Protein AF-A0A8T6U045-F1 (afdb_monomer_lite)

Secondary structure (DSSP, 8-state):
------------PPPGGG-EEEEEEEE-TTS-EEEEEEEEE-

Sequence (42 aa):
MKGKKWRTWSSKRIVEEWTGTWRVDVVSTAGKVLKSKEFVVE

Radius of gyration: 14.53 Å; chains: 1; bounding box: 38×26×31 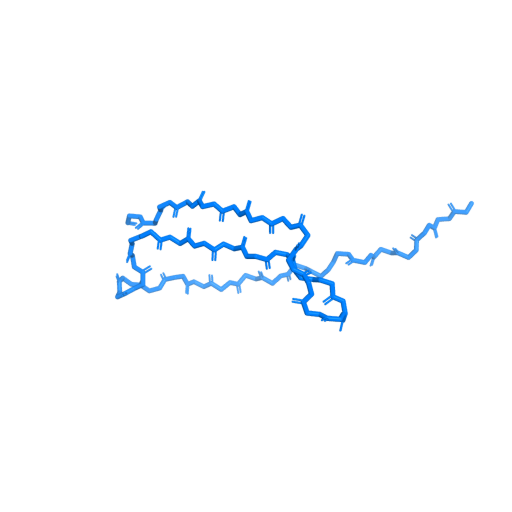Å

Structure (mmCIF, N/CA/C/O backbone):
data_AF-A0A8T6U045-F1
#
_entry.id   AF-A0A8T6U045-F1
#
loop_
_atom_site.group_PDB
_atom_site.id
_atom_site.type_symbol
_atom_site.label_atom_id
_atom_site.label_alt_id
_atom_site.label_comp_id
_atom_site.label_asym_id
_atom_site.label_entity_id
_atom_site.label_seq_id
_atom_site.pdbx_PDB_ins_code
_atom_site.Cartn_x
_a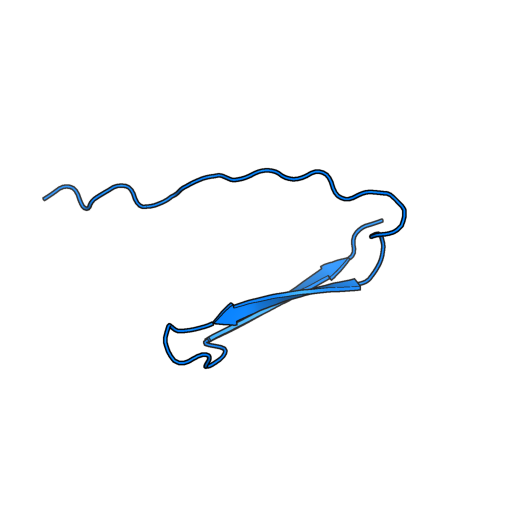tom_site.Cartn_y
_atom_site.Cartn_z
_atom_site.occupancy
_atom_site.B_iso_or_equiv
_atom_site.auth_seq_id
_atom_site.auth_comp_id
_atom_site.auth_asym_id
_atom_site.auth_atom_id
_atom_site.pdbx_PDB_model_num
ATOM 1 N N . MET A 1 1 ? 23.207 20.370 -10.258 1.00 39.47 1 MET A N 1
ATOM 2 C CA . MET A 1 1 ? 21.973 19.793 -10.842 1.00 39.47 1 MET A CA 1
ATOM 3 C C . MET A 1 1 ? 20.965 19.527 -9.730 1.00 39.47 1 MET A C 1
ATOM 5 O O . MET A 1 1 ? 21.251 18.714 -8.865 1.00 39.47 1 MET A O 1
ATOM 9 N N . LYS A 1 2 ? 19.818 20.219 -9.703 1.00 54.19 2 LYS A N 1
ATOM 10 C CA . LYS A 1 2 ? 18.701 19.881 -8.801 1.00 54.19 2 LYS A CA 1
ATOM 11 C C . LYS A 1 2 ? 17.697 19.057 -9.609 1.00 54.19 2 LYS A C 1
ATOM 13 O O . LYS A 1 2 ? 17.081 19.596 -10.521 1.00 54.19 2 LYS A O 1
ATOM 18 N N . GLY A 1 3 ? 17.578 17.758 -9.328 1.00 58.44 3 GLY A N 1
ATOM 19 C CA . GLY A 1 3 ? 16.564 16.908 -9.961 1.00 58.44 3 GLY A CA 1
ATOM 20 C C . GLY A 1 3 ? 15.155 17.449 -9.692 1.00 58.44 3 GLY A C 1
ATOM 21 O O . GLY A 1 3 ? 14.903 17.987 -8.610 1.00 58.44 3 GLY A O 1
ATOM 22 N N . LYS A 1 4 ? 14.245 17.349 -10.675 1.00 66.44 4 LYS A N 1
ATOM 23 C CA . LYS A 1 4 ? 12.829 17.741 -10.521 1.00 66.44 4 LYS A CA 1
ATOM 24 C C . LYS A 1 4 ? 12.270 17.130 -9.229 1.00 66.44 4 LYS A C 1
ATOM 26 O O . LYS A 1 4 ? 12.475 15.951 -8.982 1.00 66.44 4 LYS A O 1
ATOM 31 N N . LYS A 1 5 ? 11.582 17.907 -8.390 1.00 66.50 5 LYS A N 1
ATOM 32 C CA . LYS A 1 5 ? 10.932 17.390 -7.173 1.00 66.50 5 LYS A CA 1
ATOM 33 C C . LYS A 1 5 ? 9.679 16.604 -7.584 1.00 66.50 5 LYS A C 1
ATOM 35 O O . LYS A 1 5 ? 8.664 17.212 -7.887 1.00 66.50 5 LYS A O 1
ATOM 40 N N . TRP A 1 6 ? 9.760 15.275 -7.638 1.00 67.44 6 TRP A N 1
ATOM 41 C CA . TRP A 1 6 ? 8.682 14.388 -8.116 1.00 67.44 6 TRP A CA 1
ATOM 42 C C . TRP A 1 6 ? 7.831 13.762 -6.998 1.00 67.44 6 TRP A C 1
ATOM 44 O O . TRP A 1 6 ? 7.141 12.774 -7.229 1.00 67.44 6 TRP A O 1
ATOM 54 N N . ARG A 1 7 ? 7.836 14.322 -5.781 1.00 63.56 7 ARG A N 1
ATOM 55 C CA . ARG A 1 7 ? 6.865 13.910 -4.758 1.00 63.56 7 ARG A CA 1
ATOM 56 C C . ARG A 1 7 ? 5.610 14.761 -4.861 1.00 63.56 7 ARG A C 1
ATOM 58 O O . ARG A 1 7 ? 5.609 15.908 -4.426 1.00 63.56 7 ARG A O 1
ATOM 65 N N . THR A 1 8 ? 4.548 14.164 -5.375 1.00 70.38 8 THR A N 1
ATOM 66 C CA . THR A 1 8 ? 3.183 14.618 -5.110 1.00 70.38 8 THR A CA 1
ATOM 67 C C . THR A 1 8 ? 2.723 13.921 -3.834 1.00 70.38 8 THR A C 1
ATOM 69 O O . THR A 1 8 ? 2.779 12.695 -3.753 1.00 70.38 8 THR A O 1
ATOM 72 N N . TRP A 1 9 ? 2.327 14.683 -2.815 1.00 70.44 9 TRP A N 1
ATOM 73 C CA . TRP A 1 9 ? 1.671 14.122 -1.635 1.00 70.44 9 TRP A CA 1
ATOM 74 C C . TRP A 1 9 ? 0.164 14.135 -1.868 1.00 70.44 9 TRP A C 1
ATOM 76 O O . TRP A 1 9 ? -0.413 15.194 -2.104 1.00 70.44 9 TRP A O 1
ATOM 86 N N . SER A 1 10 ? -0.467 12.969 -1.806 1.00 71.06 10 SER A N 1
ATOM 87 C CA . SER A 1 10 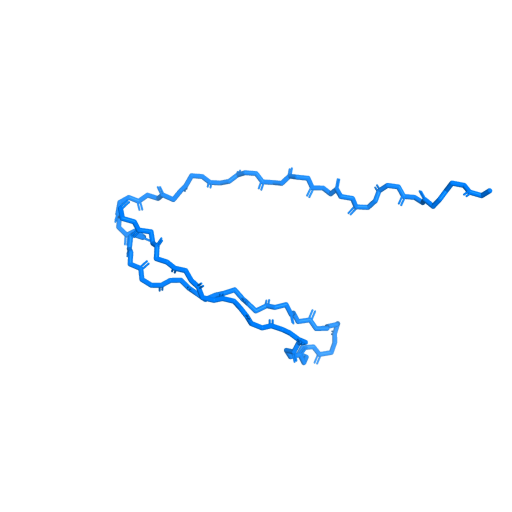? -1.921 12.827 -1.788 1.00 71.06 10 SER A CA 1
ATOM 88 C C . SER A 1 10 ? -2.322 12.180 -0.469 1.00 71.06 10 SER A C 1
ATOM 90 O O . SER A 1 10 ? -1.834 11.095 -0.154 1.00 71.06 10 SER A O 1
ATOM 92 N N . SER A 1 11 ? -3.211 12.819 0.288 1.00 78.06 11 SER A N 1
ATOM 93 C CA . SER A 1 11 ? -3.840 12.224 1.466 1.00 78.06 11 SER A CA 1
ATOM 94 C C . SER A 1 11 ? -5.276 11.821 1.139 1.00 78.06 11 SER A C 1
ATOM 96 O O . SER A 1 11 ? -6.017 12.565 0.499 1.00 78.06 11 SER A O 1
ATOM 98 N N . LYS A 1 12 ? -5.679 10.629 1.582 1.00 79.81 12 LYS A N 1
ATOM 99 C CA . LYS A 1 12 ? -7.069 10.170 1.544 1.00 79.81 12 LYS A CA 1
ATOM 100 C C . LYS A 1 12 ? -7.389 9.515 2.877 1.00 79.81 12 LYS A C 1
ATOM 102 O O . LYS A 1 12 ? -6.585 8.739 3.385 1.00 79.81 12 LYS A O 1
ATOM 107 N N . ARG A 1 13 ? -8.536 9.869 3.455 1.00 84.88 13 ARG A N 1
ATOM 108 C CA . ARG A 1 13 ? -9.003 9.263 4.702 1.00 84.88 13 ARG A CA 1
ATOM 109 C C . ARG A 1 13 ? -9.498 7.850 4.407 1.00 84.88 13 ARG A C 1
ATOM 111 O O . ARG A 1 13 ? -10.261 7.662 3.461 1.00 84.88 13 ARG A O 1
ATOM 118 N N . ILE A 1 14 ? -9.039 6.889 5.199 1.00 85.12 14 ILE A N 1
ATOM 119 C CA . ILE A 1 14 ? -9.561 5.523 5.198 1.00 85.12 14 ILE A CA 1
ATOM 120 C C . ILE A 1 14 ? -10.827 5.548 6.062 1.00 85.12 14 ILE A C 1
ATOM 122 O O . ILE A 1 14 ? -10.794 6.081 7.171 1.00 85.12 14 ILE A O 1
ATOM 126 N N . VAL A 1 15 ? -11.952 5.096 5.506 1.00 89.56 15 VAL A N 1
ATOM 127 C CA . VAL A 1 15 ? -13.234 4.990 6.224 1.00 89.56 15 VAL A CA 1
ATOM 128 C C . VAL A 1 15 ? -13.272 3.696 7.040 1.00 89.56 15 VAL A C 1
ATOM 130 O O . VAL A 1 15 ? -12.501 2.785 6.766 1.00 89.56 15 VAL A O 1
ATOM 133 N N . GLU A 1 16 ? -14.153 3.592 8.034 1.00 85.38 16 GLU A N 1
ATOM 134 C CA . GLU A 1 16 ? -14.192 2.429 8.941 1.00 85.38 16 GLU A CA 1
ATOM 135 C C . GLU A 1 16 ? -14.447 1.102 8.209 1.00 85.38 16 GLU A C 1
ATOM 137 O O . GLU A 1 16 ? -13.850 0.084 8.544 1.00 85.38 16 GLU A O 1
ATOM 142 N N . GLU A 1 17 ? -15.239 1.120 7.134 1.00 88.12 17 GLU A N 1
ATOM 143 C CA . GLU A 1 17 ? -15.491 -0.048 6.269 1.00 88.12 17 GLU A CA 1
ATOM 144 C C . GLU A 1 17 ? -14.231 -0.570 5.555 1.00 88.12 17 GLU A C 1
ATOM 146 O O . GLU A 1 17 ? -14.228 -1.654 4.978 1.00 88.12 17 GLU A O 1
ATOM 151 N N . TRP A 1 18 ? -13.164 0.227 5.547 1.00 87.31 18 TRP A N 1
ATOM 152 C CA . TRP A 1 18 ? -11.879 -0.056 4.918 1.00 87.31 18 TRP A CA 1
ATOM 153 C C . TRP A 1 18 ? -10.801 -0.414 5.947 1.00 87.31 18 TRP A C 1
ATOM 155 O O . TRP A 1 18 ? -9.623 -0.476 5.603 1.00 87.31 18 TRP A O 1
ATOM 165 N N . THR A 1 19 ? -11.171 -0.643 7.205 1.00 91.44 19 THR A N 1
ATOM 166 C CA . THR A 1 19 ? -10.273 -1.237 8.205 1.00 91.44 19 THR A CA 1
ATOM 167 C C . THR A 1 19 ? -9.934 -2.688 7.833 1.00 91.44 19 THR A C 1
ATOM 169 O O . THR A 1 19 ? -10.639 -3.343 7.064 1.00 91.44 19 THR A O 1
ATOM 172 N N . GLY A 1 20 ? -8.799 -3.187 8.322 1.00 90.88 20 GLY A N 1
ATOM 173 C CA . GLY A 1 20 ? -8.291 -4.531 8.047 1.00 90.88 20 GLY A CA 1
ATOM 174 C C . GLY A 1 20 ? -6.913 -4.547 7.387 1.00 90.88 20 GLY A C 1
ATOM 175 O O . GLY A 1 20 ? -6.136 -3.595 7.482 1.00 90.88 20 GLY A O 1
ATOM 176 N N . THR A 1 21 ? -6.579 -5.666 6.742 1.00 94.19 21 THR A N 1
ATOM 177 C CA . THR A 1 21 ? -5.257 -5.884 6.137 1.00 94.19 21 THR A CA 1
ATOM 178 C C . THR A 1 21 ? -5.174 -5.260 4.750 1.00 94.19 21 THR A C 1
ATOM 180 O O . THR A 1 21 ? -5.870 -5.66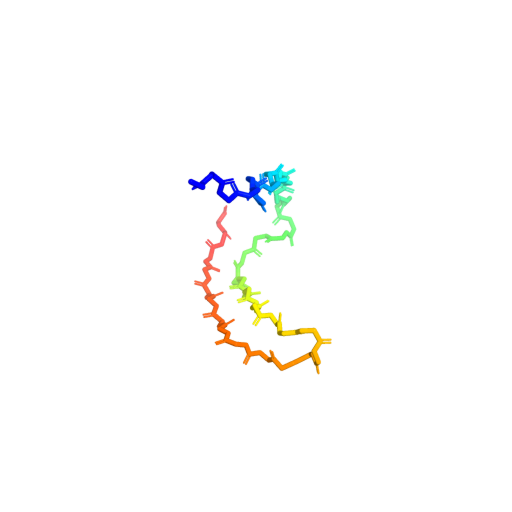4 3.819 1.00 94.19 21 THR A O 1
ATOM 183 N N . TRP A 1 22 ? -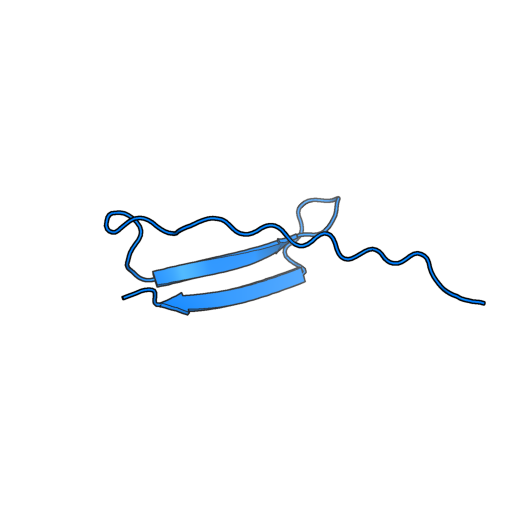4.254 -4.314 4.595 1.00 93.50 22 TRP A N 1
ATOM 184 C CA . TRP A 1 22 ? -3.939 -3.649 3.339 1.00 93.50 22 TRP A CA 1
ATOM 185 C C . TRP A 1 22 ? -2.649 -4.177 2.739 1.00 93.50 22 TRP A C 1
ATOM 187 O O . TRP A 1 22 ? -1.678 -4.451 3.443 1.00 93.50 22 TRP A O 1
ATOM 197 N N . ARG A 1 23 ? -2.614 -4.215 1.406 1.00 93.94 23 ARG A N 1
ATOM 198 C CA . ARG A 1 23 ? -1.418 -4.491 0.611 1.00 93.94 23 ARG A CA 1
ATOM 199 C C . ARG A 1 23 ? -1.233 -3.400 -0.432 1.00 93.94 23 ARG A C 1
ATOM 201 O O . ARG A 1 23 ? -2.153 -3.083 -1.180 1.00 93.94 23 ARG A O 1
ATOM 208 N N . VAL A 1 24 ? -0.033 -2.837 -0.479 1.00 93.25 24 VAL A N 1
ATOM 209 C CA . VAL A 1 24 ? 0.381 -1.835 -1.464 1.00 93.25 24 VAL A CA 1
ATOM 210 C C . VAL A 1 24 ? 1.414 -2.455 -2.377 1.00 93.25 24 VAL A C 1
ATOM 212 O O . VAL A 1 24 ? 2.496 -2.817 -1.914 1.00 93.25 24 VAL A O 1
ATOM 215 N N . ASP A 1 25 ? 1.106 -2.487 -3.667 1.00 95.38 25 ASP A N 1
ATOM 216 C CA . ASP A 1 25 ? 2.025 -2.942 -4.699 1.00 95.38 25 ASP A CA 1
ATOM 217 C C . ASP A 1 25 ? 2.566 -1.748 -5.490 1.00 95.38 25 ASP A C 1
ATOM 219 O O . ASP A 1 25 ? 1.829 -0.932 -6.043 1.00 95.38 25 ASP A O 1
ATOM 223 N N . VAL A 1 26 ? 3.889 -1.641 -5.551 1.00 93.25 26 VAL A N 1
ATOM 224 C CA . VAL A 1 26 ? 4.604 -0.712 -6.423 1.00 93.25 26 VAL A CA 1
ATOM 225 C C . VAL A 1 26 ? 4.808 -1.417 -7.751 1.00 93.25 26 VAL A C 1
ATOM 227 O O . VAL A 1 26 ? 5.599 -2.353 -7.830 1.00 93.25 26 VAL A O 1
ATOM 230 N N . VAL A 1 27 ? 4.115 -0.971 -8.792 1.00 95.88 27 VAL A N 1
ATOM 231 C CA . VAL A 1 27 ? 4.194 -1.557 -10.136 1.00 95.88 27 VAL A CA 1
ATOM 232 C C . VAL A 1 27 ? 5.046 -0.706 -11.076 1.00 95.88 27 VAL A C 1
ATOM 234 O O . VAL A 1 27 ? 5.084 0.520 -10.972 1.00 95.88 27 VAL A O 1
ATOM 237 N N . SER A 1 28 ? 5.753 -1.359 -11.998 1.00 92.38 28 SER A N 1
ATOM 238 C CA . SER A 1 28 ? 6.408 -0.692 -13.123 1.00 92.38 28 SER A CA 1
ATOM 239 C C . SER A 1 28 ? 5.379 -0.247 -14.165 1.00 92.38 28 SER A C 1
ATOM 241 O O . SER A 1 28 ? 4.224 -0.671 -14.144 1.00 92.38 28 SER A O 1
ATOM 243 N N . THR A 1 29 ? 5.808 0.555 -15.140 1.00 93.31 29 THR A N 1
ATOM 244 C CA . THR A 1 29 ? 4.960 0.962 -16.275 1.00 93.31 29 THR A CA 1
ATOM 245 C C . THR A 1 29 ? 4.455 -0.218 -17.109 1.00 93.31 29 THR A C 1
ATOM 247 O O . THR A 1 29 ? 3.429 -0.101 -17.767 1.00 93.31 29 THR A O 1
ATOM 250 N N . ALA A 1 30 ? 5.144 -1.361 -17.056 1.00 93.50 30 ALA A N 1
ATOM 251 C CA . ALA A 1 30 ? 4.741 -2.606 -17.705 1.00 93.50 30 ALA A CA 1
ATOM 252 C C . ALA A 1 30 ? 3.828 -3.484 -16.821 1.00 93.50 30 ALA A C 1
ATOM 254 O O . ALA A 1 30 ? 3.584 -4.639 -17.155 1.00 93.50 30 ALA A O 1
ATOM 255 N N . GLY A 1 31 ? 3.374 -2.983 -15.665 1.00 91.44 31 GLY A N 1
ATOM 256 C CA . GLY A 1 31 ? 2.503 -3.713 -14.736 1.00 91.44 31 GLY A CA 1
ATOM 257 C C . GLY A 1 31 ? 3.217 -4.748 -13.861 1.00 91.44 31 GLY A C 1
ATOM 258 O O . GLY A 1 31 ? 2.567 -5.465 -13.106 1.00 91.44 31 GLY A O 1
ATOM 259 N N . LYS A 1 32 ? 4.553 -4.835 -13.914 1.00 94.44 32 LYS A N 1
ATOM 260 C CA . LYS A 1 32 ? 5.321 -5.759 -13.065 1.00 94.44 32 LYS A CA 1
ATOM 261 C C . LYS A 1 32 ? 5.427 -5.206 -11.647 1.00 94.44 32 LYS A C 1
ATOM 263 O O . LYS A 1 32 ? 5.937 -4.102 -11.469 1.00 94.44 32 LYS A O 1
ATOM 268 N N . VAL A 1 33 ? 5.039 -5.988 -10.642 1.00 94.69 33 VAL A N 1
ATOM 269 C CA . VAL A 1 33 ? 5.252 -5.627 -9.233 1.00 94.69 33 VAL A CA 1
ATOM 270 C C . VAL A 1 33 ? 6.755 -5.590 -8.935 1.00 94.69 33 VAL A C 1
ATOM 272 O O . VAL A 1 33 ? 7.474 -6.571 -9.113 1.00 94.69 33 VAL A O 1
ATOM 275 N N . LEU A 1 34 ? 7.230 -4.424 -8.514 1.00 94.75 34 LEU A N 1
ATOM 276 C CA . LEU A 1 34 ? 8.599 -4.156 -8.083 1.00 94.75 34 LEU A CA 1
ATOM 277 C C . LEU A 1 34 ? 8.759 -4.359 -6.575 1.00 94.75 34 LEU A C 1
ATOM 279 O O . LEU A 1 34 ? 9.834 -4.739 -6.118 1.00 94.75 34 LEU A O 1
ATOM 283 N N . LYS A 1 35 ? 7.709 -4.070 -5.798 1.00 94.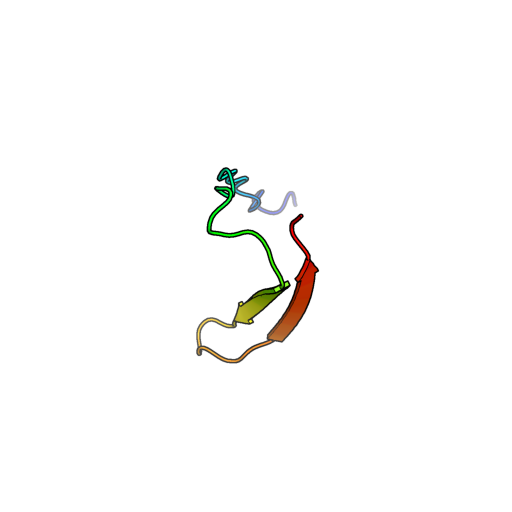50 35 LYS A N 1
ATOM 284 C CA . LYS A 1 35 ? 7.702 -4.213 -4.341 1.00 94.50 35 LYS A CA 1
ATOM 285 C C . LYS A 1 35 ? 6.277 -4.287 -3.815 1.00 94.50 35 LYS A C 1
ATOM 287 O O . LYS A 1 35 ? 5.430 -3.548 -4.297 1.00 94.50 35 LYS A O 1
ATOM 292 N N . SER A 1 36 ? 6.073 -5.069 -2.766 1.00 95.06 36 SER A N 1
ATOM 293 C CA . SER A 1 36 ? 4.821 -5.103 -2.012 1.00 95.06 36 SER A CA 1
ATOM 294 C C . SER A 1 36 ? 5.073 -4.711 -0.561 1.00 95.06 36 SER A C 1
ATOM 296 O O . SER A 1 36 ? 6.163 -4.941 -0.025 1.00 95.06 36 SER A O 1
ATOM 298 N N . LYS A 1 37 ? 4.086 -4.091 0.082 1.00 95.12 37 LYS A N 1
ATOM 299 C CA . LYS A 1 37 ? 4.098 -3.829 1.522 1.00 95.12 37 LYS A CA 1
ATOM 300 C C . LYS A 1 37 ? 2.714 -4.047 2.102 1.00 95.12 37 LYS A C 1
ATOM 302 O O . LYS A 1 37 ? 1.744 -3.506 1.583 1.00 95.12 37 LYS A O 1
ATOM 307 N N . GLU A 1 38 ? 2.661 -4.779 3.200 1.00 94.56 38 GLU A N 1
ATOM 308 C CA . GLU A 1 38 ? 1.430 -5.030 3.936 1.00 94.56 38 GLU A CA 1
ATOM 309 C C . GLU A 1 38 ? 1.407 -4.217 5.230 1.00 94.56 38 GLU A C 1
ATOM 311 O O . GLU A 1 38 ? 2.454 -3.931 5.821 1.00 94.56 38 GLU A O 1
ATOM 316 N N . PHE A 1 39 ? 0.215 -3.782 5.627 1.00 93.25 39 PHE A N 1
ATOM 317 C CA . PHE A 1 39 ? -0.036 -3.109 6.897 1.00 93.25 39 PHE A CA 1
ATOM 318 C C . PHE A 1 39 ? -1.498 -3.293 7.309 1.00 93.25 39 PHE A C 1
ATOM 320 O O . PHE A 1 39 ? -2.346 -3.586 6.471 1.00 93.25 39 PHE A O 1
ATOM 327 N N . VAL A 1 40 ? -1.787 -3.123 8.595 1.00 92.88 40 VAL A N 1
ATOM 328 C CA . VAL A 1 40 ? -3.148 -3.206 9.136 1.00 92.88 40 VAL A CA 1
ATOM 329 C C . VAL A 1 40 ? -3.633 -1.799 9.463 1.00 92.88 40 VAL A C 1
ATOM 331 O O . VAL A 1 40 ? -2.857 -0.971 9.944 1.00 92.88 40 VAL A O 1
ATOM 334 N N . VAL A 1 41 ? -4.898 -1.529 9.156 1.00 90.75 41 VAL A N 1
ATOM 335 C CA . VAL A 1 41 ? -5.616 -0.328 9.587 1.00 90.75 41 VAL A CA 1
ATOM 336 C C . VAL A 1 41 ? -6.677 -0.769 10.580 1.00 90.75 41 VAL A C 1
ATOM 338 O O . VAL A 1 41 ? -7.510 -1.604 10.232 1.00 90.75 41 VAL A O 1
ATOM 341 N N . GLU A 1 42 ? -6.613 -0.233 11.792 1.00 84.69 42 GLU A N 1
ATOM 342 C CA . GLU A 1 42 ? -7.563 -0.487 12.883 1.00 84.69 42 GLU A CA 1
ATOM 343 C C . GLU A 1 42 ? -8.600 0.633 12.984 1.00 84.69 42 GLU A C 1
ATOM 345 O O . GLU A 1 42 ? -8.236 1.802 12.696 1.00 84.69 42 GLU A O 1
#

pLDDT: mean 84.36, std 13.48, range [39.47, 95.88]

Foldseek 3Di:
DDPDPPDDDDDDDQDPVNFAKDKDFDADPVRHGPDIDIDGGD